Protein AF-A0A7V6R8X9-F1 (afdb_monomer_lite)

pLDDT: mean 84.23, std 13.95, range [37.72, 96.69]

Structure (mmCIF, N/CA/C/O backbone):
data_AF-A0A7V6R8X9-F1
#
_entry.id   AF-A0A7V6R8X9-F1
#
loop_
_atom_site.group_PDB
_atom_site.id
_atom_site.type_symbol
_atom_site.label_atom_id
_atom_site.label_alt_id
_atom_site.label_comp_id
_atom_site.label_asym_id
_atom_site.label_entity_id
_atom_site.label_seq_id
_atom_site.pdbx_PDB_ins_code
_atom_site.Cartn_x
_atom_site.Cartn_y
_atom_site.Cartn_z
_atom_site.occupancy
_atom_site.B_iso_or_equiv
_atom_site.auth_seq_id
_atom_site.auth_comp_id
_atom_site.auth_asym_id
_atom_site.auth_atom_id
_atom_site.pdbx_PDB_model_num
ATOM 1 N N . MET A 1 1 ? 10.877 6.550 -8.958 1.00 82.06 1 MET A N 1
ATOM 2 C CA . MET A 1 1 ? 10.995 5.883 -7.651 1.00 82.06 1 MET A CA 1
ATOM 3 C C . MET A 1 1 ? 12.296 5.108 -7.658 1.00 82.06 1 MET A C 1
ATOM 5 O O . MET A 1 1 ? 12.555 4.450 -8.655 1.00 82.06 1 MET A O 1
ATOM 9 N N . ASP A 1 2 ? 13.128 5.228 -6.632 1.00 84.62 2 ASP A N 1
ATOM 10 C CA . ASP A 1 2 ? 14.352 4.429 -6.491 1.00 84.62 2 ASP A CA 1
ATOM 11 C C . ASP A 1 2 ? 14.193 3.310 -5.441 1.00 84.62 2 ASP A C 1
ATOM 13 O O . ASP A 1 2 ? 13.129 3.135 -4.839 1.00 84.62 2 ASP A O 1
ATOM 17 N N . PHE A 1 3 ? 15.249 2.525 -5.212 1.00 82.25 3 PHE A N 1
ATOM 18 C CA . PHE A 1 3 ? 15.234 1.462 -4.204 1.00 82.25 3 PHE A CA 1
ATOM 19 C C . PHE A 1 3 ? 14.910 1.979 -2.790 1.00 82.25 3 PHE A C 1
ATOM 21 O O . PHE A 1 3 ? 14.173 1.330 -2.046 1.00 82.25 3 PHE A O 1
ATOM 28 N N . LYS A 1 4 ? 15.428 3.154 -2.408 1.00 84.81 4 LYS A N 1
ATOM 29 C CA . LYS A 1 4 ? 15.183 3.735 -1.079 1.00 84.81 4 LYS A CA 1
ATOM 30 C C . LYS A 1 4 ? 13.724 4.147 -0.932 1.00 84.81 4 LYS A C 1
ATOM 32 O O . LYS A 1 4 ? 13.143 3.927 0.129 1.00 84.81 4 LYS A O 1
ATOM 37 N N . ASP A 1 5 ? 13.127 4.695 -1.986 1.00 86.81 5 ASP A N 1
ATOM 38 C CA . ASP A 1 5 ? 11.703 5.015 -2.022 1.00 86.81 5 ASP A CA 1
ATOM 39 C C . ASP A 1 5 ? 10.847 3.750 -1.836 1.00 86.81 5 ASP A C 1
ATOM 41 O O . ASP A 1 5 ? 9.908 3.753 -1.038 1.00 86.81 5 ASP A O 1
ATOM 45 N N . ILE A 1 6 ? 11.189 2.648 -2.518 1.00 87.31 6 ILE A N 1
ATOM 46 C CA . ILE A 1 6 ? 10.481 1.361 -2.392 1.00 87.31 6 ILE A CA 1
ATOM 47 C C . ILE A 1 6 ? 10.540 0.846 -0.951 1.00 87.31 6 ILE A C 1
ATOM 49 O O . ILE A 1 6 ? 9.509 0.474 -0.386 1.00 87.31 6 ILE A O 1
ATOM 53 N N . GLU A 1 7 ? 11.725 0.825 -0.341 1.00 86.56 7 GLU A N 1
ATOM 54 C CA . GLU A 1 7 ? 11.886 0.355 1.038 1.00 86.56 7 GLU A CA 1
ATOM 55 C C . GLU A 1 7 ? 11.186 1.271 2.048 1.00 86.56 7 GLU A C 1
ATOM 57 O O . GLU A 1 7 ? 10.561 0.787 2.998 1.00 86.56 7 GLU A O 1
ATOM 62 N N . ARG A 1 8 ? 11.195 2.591 1.819 1.00 87.94 8 ARG A N 1
ATOM 63 C CA . ARG A 1 8 ? 10.452 3.553 2.643 1.00 87.94 8 ARG A CA 1
ATOM 64 C C . ARG A 1 8 ? 8.945 3.326 2.552 1.00 87.94 8 ARG A C 1
ATOM 66 O O . ARG A 1 8 ? 8.274 3.327 3.584 1.00 87.94 8 ARG A O 1
ATOM 73 N N . PHE A 1 9 ? 8.415 3.105 1.349 1.00 89.25 9 PHE A N 1
ATOM 74 C CA . PHE A 1 9 ? 7.002 2.790 1.140 1.00 89.25 9 PHE A CA 1
ATOM 75 C C . PHE A 1 9 ? 6.602 1.488 1.837 1.00 89.25 9 PHE A C 1
ATOM 77 O O . PHE A 1 9 ? 5.661 1.484 2.633 1.00 89.25 9 PHE A O 1
ATOM 84 N N . LYS A 1 10 ? 7.356 0.403 1.605 1.00 89.44 10 LYS A N 1
ATOM 85 C CA . LYS A 1 10 ? 7.126 -0.895 2.258 1.00 89.44 10 LYS A CA 1
ATOM 86 C C . LYS A 1 10 ? 7.112 -0.757 3.774 1.00 89.44 10 LYS A C 1
ATOM 88 O O . LYS A 1 10 ? 6.178 -1.227 4.416 1.00 89.44 10 LYS A O 1
ATOM 93 N N . SER A 1 11 ? 8.119 -0.087 4.334 1.00 88.69 11 SER A N 1
ATOM 94 C CA . SER A 1 11 ? 8.252 0.108 5.781 1.00 88.69 11 SER A CA 1
ATOM 95 C C . SER A 1 11 ? 7.068 0.886 6.356 1.00 88.69 11 SER A C 1
ATOM 97 O O . SER A 1 11 ? 6.505 0.484 7.373 1.00 88.69 11 SER A O 1
ATOM 99 N N . ALA A 1 12 ? 6.635 1.956 5.680 1.00 88.94 12 ALA A N 1
ATOM 100 C CA . ALA A 1 12 ? 5.488 2.753 6.108 1.00 88.94 12 ALA A CA 1
ATOM 101 C C . ALA A 1 12 ? 4.186 1.934 6.113 1.00 88.94 12 ALA A C 1
ATOM 103 O O . ALA A 1 12 ? 3.476 1.908 7.117 1.00 88.94 12 ALA A O 1
ATOM 104 N N . VAL A 1 13 ? 3.893 1.215 5.026 1.00 90.88 13 VAL A N 1
ATOM 105 C CA . VAL A 1 13 ? 2.685 0.381 4.931 1.00 90.88 13 VAL A CA 1
ATOM 106 C C . VAL A 1 13 ? 2.728 -0.779 5.928 1.00 90.88 13 VAL A C 1
ATOM 108 O O . VAL A 1 13 ? 1.735 -1.032 6.605 1.00 90.88 13 VAL A O 1
ATOM 111 N N . MET A 1 14 ? 3.869 -1.461 6.078 1.00 90.00 14 MET A N 1
ATOM 112 C CA . MET A 1 14 ? 4.022 -2.540 7.062 1.00 90.00 14 MET A CA 1
ATOM 113 C C . MET A 1 14 ? 3.815 -2.035 8.491 1.00 90.00 14 MET A C 1
ATOM 115 O O . MET A 1 14 ? 3.125 -2.691 9.270 1.00 90.00 14 MET A O 1
ATOM 119 N N . SER A 1 15 ? 4.346 -0.854 8.825 1.00 88.00 15 SER A N 1
ATOM 120 C CA . SER A 1 15 ? 4.126 -0.214 10.126 1.00 88.00 15 SER A CA 1
ATOM 121 C C . SER A 1 15 ? 2.637 0.045 10.371 1.00 88.00 15 SER A C 1
ATOM 123 O O . SER A 1 15 ? 2.105 -0.380 11.398 1.00 88.00 15 SER A O 1
ATOM 125 N N . LEU A 1 16 ? 1.930 0.634 9.399 1.00 88.50 16 LEU A N 1
ATOM 126 C CA . LEU A 1 16 ? 0.488 0.895 9.493 1.00 88.50 16 LEU A CA 1
ATOM 127 C C . LEU A 1 16 ? -0.318 -0.395 9.694 1.00 88.50 16 LEU A C 1
ATOM 129 O O . LEU A 1 16 ? -1.173 -0.457 10.576 1.00 88.50 16 LEU A O 1
ATOM 133 N N . VAL A 1 17 ? -0.018 -1.439 8.921 1.00 89.50 17 VAL A N 1
ATOM 134 C CA . VAL A 1 17 ? -0.736 -2.721 8.990 1.00 89.50 17 VAL A CA 1
ATOM 135 C C . VAL A 1 17 ? -0.444 -3.472 10.286 1.00 89.50 17 VAL A C 1
ATOM 137 O O . VAL A 1 17 ? -1.368 -4.009 10.894 1.00 89.50 17 VAL A O 1
ATOM 140 N N . SER A 1 18 ? 0.802 -3.452 10.772 1.00 88.38 18 SER A N 1
ATOM 141 C CA . SER A 1 18 ? 1.175 -4.079 12.051 1.00 88.38 18 SER A CA 1
ATOM 142 C C . SER A 1 18 ? 0.413 -3.505 13.251 1.00 88.38 18 SER A C 1
ATOM 144 O O . SER A 1 18 ? 0.202 -4.196 14.245 1.00 88.38 18 SER A O 1
ATOM 146 N N . LYS A 1 19 ? -0.042 -2.250 13.145 1.00 86.31 19 LYS A N 1
ATOM 147 C CA . LYS A 1 19 ? -0.806 -1.548 14.184 1.00 86.31 19 LYS A CA 1
ATOM 148 C C . LYS A 1 19 ? -2.312 -1.806 14.112 1.00 86.31 19 LYS A C 1
ATOM 150 O O . LYS A 1 19 ? -3.026 -1.351 15.002 1.00 86.31 19 LYS A O 1
ATOM 155 N N . GLY A 1 20 ? -2.781 -2.532 13.096 1.00 88.00 20 GLY A N 1
ATOM 156 C CA . GLY A 1 20 ? -4.198 -2.658 12.775 1.00 88.00 20 GLY A CA 1
ATOM 157 C C . GLY A 1 20 ? -4.727 -1.366 12.154 1.00 88.00 20 GLY A C 1
ATOM 158 O O . GLY A 1 20 ? -4.887 -0.346 12.828 1.00 88.00 20 GLY A O 1
ATOM 159 N N . CYS A 1 21 ? -4.999 -1.402 10.853 1.00 91.38 21 CYS A N 1
ATOM 160 C CA . CYS A 1 21 ? -5.541 -0.261 10.132 1.00 91.38 21 CYS A CA 1
ATOM 161 C C . CYS A 1 21 ? -6.679 -0.674 9.201 1.00 91.38 21 CYS A C 1
ATOM 163 O O . CYS A 1 21 ? -6.705 -1.774 8.642 1.00 91.38 21 CYS A O 1
ATOM 165 N N . ASN A 1 22 ? -7.605 0.258 9.027 1.00 94.56 22 ASN A N 1
ATOM 166 C CA . ASN A 1 22 ? -8.556 0.259 7.937 1.00 94.56 22 ASN A CA 1
ATOM 167 C C . ASN A 1 22 ? -7.939 0.948 6.726 1.00 94.56 22 ASN A C 1
ATOM 169 O O . ASN A 1 22 ? -7.116 1.858 6.85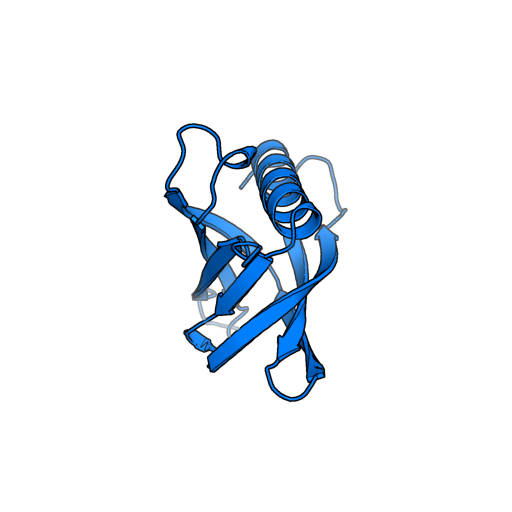5 1.00 94.56 22 ASN A O 1
ATOM 173 N N . VAL A 1 23 ? -8.354 0.508 5.548 1.00 95.31 23 VAL A N 1
ATOM 174 C CA . VAL A 1 23 ? -7.996 1.111 4.275 1.00 95.31 23 VAL A CA 1
ATOM 175 C C . VAL A 1 23 ? -9.254 1.527 3.527 1.00 95.31 23 VAL A C 1
ATOM 177 O O . VAL A 1 23 ? -10.279 0.849 3.593 1.00 95.31 23 VAL A O 1
ATOM 180 N N . ASN A 1 24 ? -9.159 2.639 2.810 1.00 96.06 24 ASN A N 1
ATOM 181 C CA . ASN A 1 24 ? -10.143 3.110 1.850 1.00 96.06 24 ASN A CA 1
ATOM 182 C C . ASN A 1 24 ? -9.453 3.348 0.500 1.00 96.06 24 ASN A C 1
ATOM 184 O O . ASN A 1 24 ? -8.430 4.033 0.441 1.00 96.06 24 ASN A O 1
ATOM 188 N N . ILE A 1 25 ? -10.010 2.776 -0.567 1.00 96.06 25 ILE A N 1
ATOM 189 C CA . ILE A 1 25 ? -9.530 2.901 -1.950 1.00 96.06 25 ILE A CA 1
ATOM 190 C C . ILE A 1 25 ? -10.719 3.364 -2.805 1.00 96.06 25 ILE A C 1
ATOM 192 O O . ILE A 1 25 ? -11.489 2.522 -3.287 1.00 96.06 25 ILE A O 1
ATOM 196 N N . PRO A 1 26 ? -10.925 4.690 -2.942 1.00 94.00 26 PRO A N 1
ATOM 197 C CA . PRO A 1 26 ? -12.114 5.261 -3.572 1.00 94.00 26 PRO A CA 1
ATOM 198 C C . PRO A 1 26 ? -12.355 4.770 -4.999 1.00 94.00 26 PRO A C 1
ATO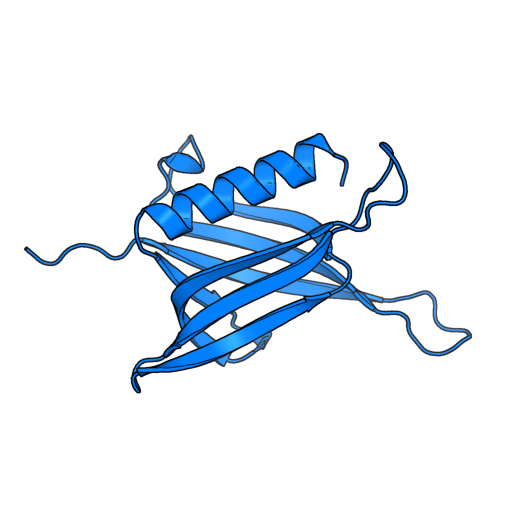M 200 O O . PRO A 1 26 ? -13.487 4.453 -5.352 1.00 94.00 26 PRO A O 1
ATOM 203 N N . GLU A 1 27 ? -11.294 4.654 -5.798 1.00 93.12 27 GLU A N 1
ATOM 204 C CA . GLU A 1 27 ? -11.354 4.276 -7.213 1.00 93.12 27 GLU A CA 1
ATOM 205 C C . GLU A 1 27 ? -11.923 2.866 -7.422 1.00 93.12 27 GLU A C 1
ATOM 207 O O . GLU A 1 27 ? -12.437 2.564 -8.496 1.00 93.12 27 GLU A O 1
ATOM 212 N N . TYR A 1 28 ? -11.870 2.013 -6.394 1.00 92.25 28 TYR A N 1
ATOM 213 C CA . TYR A 1 28 ? -12.414 0.654 -6.428 1.00 92.25 28 TYR A CA 1
ATOM 214 C C . TYR A 1 28 ? -13.634 0.459 -5.522 1.00 92.25 28 TYR A C 1
ATOM 216 O O . TYR A 1 28 ? -14.180 -0.641 -5.477 1.00 92.25 28 TYR A O 1
ATOM 224 N N . GLY A 1 29 ? -14.066 1.492 -4.789 1.00 93.25 29 GLY A N 1
ATOM 225 C CA . GLY A 1 29 ? -15.152 1.377 -3.812 1.00 93.25 29 GLY A CA 1
ATOM 226 C C . GLY A 1 29 ? -14.843 0.391 -2.680 1.00 93.25 29 GLY A C 1
ATOM 227 O O . GLY A 1 29 ? -15.747 -0.274 -2.176 1.00 93.25 29 GLY A O 1
ATOM 228 N N . ILE A 1 30 ? -13.565 0.249 -2.311 1.00 94.25 30 ILE A N 1
ATOM 229 C CA . ILE A 1 30 ? -13.117 -0.731 -1.317 1.00 94.25 30 ILE A CA 1
ATOM 230 C C . ILE A 1 30 ? -12.834 -0.035 0.004 1.00 94.25 30 ILE A C 1
ATOM 232 O O . ILE A 1 30 ? -12.031 0.893 0.070 1.00 94.25 30 ILE A O 1
ATOM 236 N N . HIS 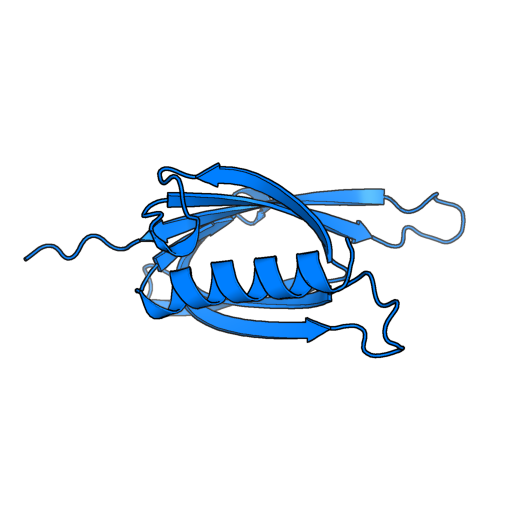A 1 31 ? -13.453 -0.547 1.062 1.00 95.69 31 HIS A N 1
ATOM 237 C CA . HIS A 1 31 ? -13.232 -0.124 2.434 1.00 95.69 31 HIS A CA 1
ATOM 238 C C . HIS A 1 31 ? -13.207 -1.342 3.361 1.00 95.69 31 HIS A C 1
ATOM 240 O O . HIS A 1 31 ? -14.018 -2.260 3.210 1.00 95.69 31 HIS A O 1
ATOM 246 N N . GLY A 1 32 ? -12.282 -1.358 4.319 1.00 95.12 32 GLY A N 1
ATOM 247 C CA . GLY A 1 32 ? -12.228 -2.409 5.332 1.00 95.12 32 GLY A CA 1
ATOM 248 C C . GLY A 1 32 ? -10.875 -2.535 6.014 1.00 95.12 32 GLY A C 1
ATOM 249 O O . GLY A 1 32 ? -9.959 -1.750 5.768 1.00 95.12 32 GLY A O 1
ATOM 250 N N . ARG A 1 33 ? -10.733 -3.557 6.854 1.00 95.31 33 ARG A N 1
ATOM 251 C CA . ARG A 1 33 ? -9.523 -3.791 7.644 1.00 95.31 33 ARG A CA 1
ATOM 252 C C . ARG A 1 33 ? -8.462 -4.518 6.836 1.00 95.31 33 ARG A C 1
ATOM 254 O O . ARG A 1 33 ? -8.738 -5.564 6.252 1.00 95.31 33 ARG A O 1
ATOM 261 N N . VAL A 1 34 ? -7.226 -4.030 6.857 1.00 95.12 34 VAL A N 1
ATOM 262 C CA . VAL A 1 34 ? -6.105 -4.737 6.229 1.00 95.12 34 VAL A CA 1
ATOM 263 C C . VAL A 1 34 ? -5.673 -5.904 7.116 1.00 95.12 34 VAL A C 1
ATOM 265 O O . VAL A 1 34 ? -5.369 -5.723 8.294 1.00 95.12 34 VAL A O 1
ATOM 268 N N . VAL A 1 35 ? -5.625 -7.105 6.540 1.00 93.94 35 VAL A N 1
ATOM 269 C CA . VAL A 1 35 ? -5.178 -8.335 7.222 1.00 93.94 35 VAL A CA 1
ATOM 270 C C . VAL A 1 35 ? -3.933 -8.958 6.606 1.00 93.94 35 VAL A C 1
ATOM 272 O O . VAL A 1 35 ? -3.346 -9.869 7.181 1.00 93.94 35 VAL A O 1
ATOM 275 N N . GLY A 1 36 ? -3.498 -8.461 5.451 1.00 92.50 36 GLY A N 1
ATOM 276 C CA . GLY A 1 36 ? -2.262 -8.907 4.832 1.00 92.50 36 GLY A CA 1
ATOM 277 C C . GLY A 1 36 ? -1.795 -7.956 3.747 1.00 92.50 36 GLY A C 1
ATOM 278 O O . GLY A 1 36 ? -2.602 -7.293 3.097 1.00 92.50 36 GLY A O 1
ATOM 279 N N . VAL A 1 37 ? -0.481 -7.925 3.547 1.00 93.69 37 VAL A N 1
ATOM 280 C CA . VAL A 1 37 ? 0.168 -7.157 2.487 1.00 93.69 37 VAL A CA 1
ATOM 281 C C . VAL A 1 37 ? 1.148 -8.050 1.748 1.00 93.69 37 VAL A C 1
ATOM 283 O O . VAL A 1 37 ? 1.887 -8.813 2.366 1.00 93.69 37 VAL A O 1
ATOM 286 N N . GLY A 1 38 ? 1.159 -7.947 0.424 1.00 91.62 38 GLY A N 1
ATOM 287 C CA . GLY A 1 38 ? 2.110 -8.625 -0.443 1.00 91.62 38 GLY A CA 1
ATOM 288 C C . GLY A 1 38 ? 2.864 -7.638 -1.326 1.00 91.62 38 GLY A C 1
ATOM 289 O O . GLY A 1 38 ? 2.278 -6.716 -1.889 1.00 91.62 38 GLY A O 1
ATOM 290 N N . TYR A 1 39 ? 4.162 -7.878 -1.499 1.00 87.94 39 TYR A N 1
ATOM 291 C CA . TYR A 1 39 ? 5.001 -7.150 -2.447 1.00 87.94 39 TYR A CA 1
ATOM 292 C C . TYR A 1 39 ? 5.714 -8.137 -3.359 1.00 87.94 39 TYR A C 1
ATOM 294 O O . TYR A 1 39 ? 6.377 -9.061 -2.890 1.00 87.94 39 TYR A O 1
ATOM 302 N N . LYS A 1 40 ? 5.634 -7.906 -4.665 1.00 85.94 40 LYS A N 1
ATOM 303 C CA . LYS A 1 40 ? 6.538 -8.498 -5.644 1.00 85.94 40 LYS A CA 1
ATOM 304 C C . LYS A 1 40 ? 7.308 -7.350 -6.281 1.00 85.94 40 LYS A C 1
ATOM 306 O O . LYS A 1 40 ? 6.729 -6.643 -7.108 1.00 85.94 40 LYS A O 1
ATOM 311 N N . PRO A 1 41 ? 8.561 -7.094 -5.883 1.00 70.25 41 PRO A N 1
ATOM 312 C CA . PRO A 1 41 ? 9.355 -6.129 -6.607 1.00 70.25 41 PRO A CA 1
ATOM 313 C C . PRO A 1 41 ? 9.814 -6.761 -7.923 1.00 70.25 41 PRO A C 1
ATOM 315 O O . PRO A 1 41 ? 9.824 -7.986 -8.084 1.00 70.25 41 PRO A O 1
ATOM 318 N N . TYR A 1 42 ? 10.107 -5.913 -8.896 1.00 62.66 42 TYR A N 1
ATOM 319 C CA . TYR A 1 42 ? 10.520 -6.338 -10.223 1.00 62.66 42 TYR A CA 1
ATOM 320 C C . TYR A 1 42 ? 12.009 -6.720 -10.191 1.00 62.66 42 TYR A C 1
ATOM 322 O O . TYR A 1 42 ? 12.770 -6.013 -10.806 1.00 62.66 42 TYR A O 1
ATOM 330 N N . TRP A 1 43 ? 12.436 -7.747 -9.428 1.00 57.88 43 TRP A N 1
ATOM 331 C CA . TRP A 1 43 ? 13.859 -8.095 -9.179 1.00 57.88 43 TRP A CA 1
ATOM 332 C C . TRP A 1 43 ? 14.645 -8.423 -10.470 1.00 57.88 43 TRP A C 1
ATOM 334 O O . TRP A 1 43 ? 14.897 -9.591 -10.773 1.00 57.88 43 TRP A O 1
ATOM 344 N N . THR A 1 44 ? 15.045 -7.412 -11.232 1.00 56.78 44 THR A N 1
ATOM 345 C CA . THR A 1 44 ? 15.934 -7.531 -12.392 1.00 56.78 44 THR A CA 1
ATOM 346 C C . THR A 1 44 ? 17.292 -6.878 -12.141 1.00 56.78 44 THR A C 1
ATOM 348 O O . THR A 1 44 ? 18.258 -7.222 -12.821 1.00 56.78 44 THR A O 1
ATOM 351 N N . GLY A 1 45 ? 17.418 -6.032 -11.108 1.00 56.41 45 GLY A N 1
ATOM 352 C CA . GLY A 1 45 ? 18.698 -5.515 -10.629 1.00 56.41 45 GLY A CA 1
ATOM 353 C C . GLY A 1 45 ? 18.586 -4.375 -9.601 1.00 56.41 45 GLY A C 1
ATOM 354 O O . GLY A 1 45 ? 17.517 -3.849 -9.331 1.00 56.41 45 GLY A O 1
ATOM 355 N N . PRO A 1 46 ? 19.707 -3.903 -9.033 1.00 53.19 46 PRO A N 1
ATOM 356 C CA . PRO A 1 46 ? 19.720 -2.803 -8.054 1.00 53.19 46 PRO A CA 1
ATOM 357 C C . PRO A 1 46 ? 19.204 -1.447 -8.586 1.00 53.19 46 PRO A C 1
ATOM 359 O O . PRO A 1 46 ? 19.087 -0.497 -7.816 1.00 53.19 46 PRO A O 1
ATOM 362 N N . GLY A 1 47 ? 18.895 -1.349 -9.884 1.00 60.00 47 GLY A N 1
ATOM 363 C CA . GLY A 1 47 ? 18.243 -0.202 -10.521 1.00 60.00 47 GLY A CA 1
ATOM 364 C C . GLY A 1 47 ? 16.724 -0.337 -10.669 1.00 60.00 47 GLY A C 1
ATOM 365 O O . GLY A 1 47 ? 16.129 0.469 -11.379 1.00 60.00 47 GLY A O 1
ATOM 366 N N . ASP A 1 48 ? 16.094 -1.346 -10.061 1.00 64.31 48 ASP A N 1
ATOM 367 C CA . ASP A 1 48 ? 14.650 -1.553 -10.180 1.00 64.31 48 ASP A CA 1
ATOM 368 C C . ASP A 1 48 ? 13.874 -0.383 -9.552 1.00 64.31 48 ASP A C 1
ATOM 370 O O . ASP A 1 48 ? 13.944 -0.115 -8.352 1.00 64.31 48 ASP A O 1
ATOM 374 N N . THR A 1 49 ? 13.103 0.313 -10.386 1.00 75.19 49 THR A N 1
ATOM 375 C CA . THR A 1 49 ? 12.325 1.510 -10.027 1.00 75.19 49 THR A CA 1
ATOM 376 C C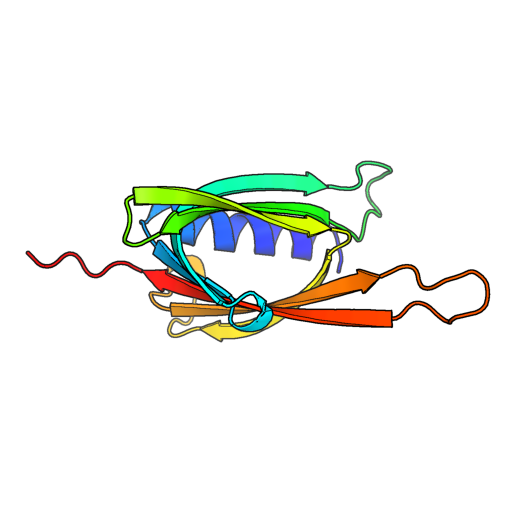 . THR A 1 49 ? 10.830 1.226 -9.863 1.00 75.19 49 THR A C 1
ATOM 378 O O . THR A 1 49 ? 10.031 2.153 -9.727 1.00 75.19 49 THR A O 1
ATOM 381 N N . ILE A 1 50 ? 10.430 -0.053 -9.900 1.00 85.81 50 ILE A N 1
ATOM 382 C CA . ILE A 1 50 ? 9.030 -0.478 -10.035 1.00 85.81 50 ILE A CA 1
ATOM 383 C C . ILE A 1 50 ? 8.697 -1.588 -9.034 1.00 85.81 50 ILE A C 1
ATOM 385 O O . ILE A 1 50 ? 9.393 -2.603 -8.928 1.00 85.81 50 ILE A O 1
ATOM 389 N N . ILE A 1 51 ? 7.564 -1.448 -8.346 1.00 88.62 51 ILE A N 1
ATOM 390 C CA . ILE A 1 51 ? 6.939 -2.557 -7.621 1.00 88.62 51 ILE A CA 1
ATOM 391 C C . ILE A 1 51 ? 6.008 -3.267 -8.609 1.00 88.62 51 ILE A C 1
ATOM 393 O O . ILE A 1 51 ? 4.946 -2.750 -8.955 1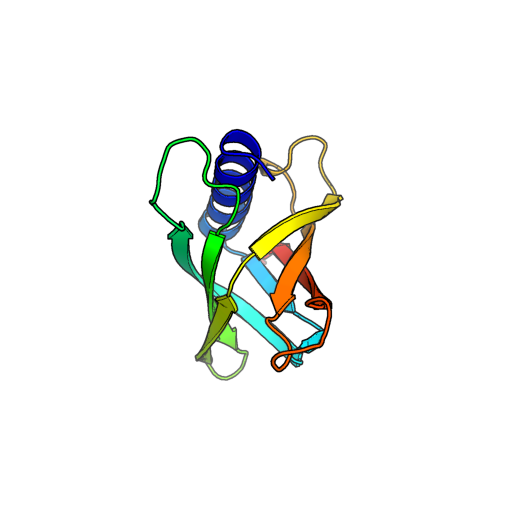.00 88.62 51 ILE A O 1
ATOM 397 N N . GLN A 1 52 ? 6.405 -4.455 -9.080 1.00 89.06 52 GLN A N 1
ATOM 398 C CA . GLN A 1 52 ? 5.636 -5.220 -10.070 1.00 89.06 52 GLN A CA 1
ATOM 399 C C . GLN A 1 52 ? 4.216 -5.514 -9.582 1.00 89.06 52 GLN A C 1
ATOM 401 O O . GLN A 1 52 ? 3.268 -5.405 -10.356 1.00 89.06 52 GLN A O 1
ATOM 406 N N . LYS A 1 53 ? 4.073 -5.891 -8.308 1.00 91.81 53 LYS A N 1
ATOM 407 C CA . LYS A 1 53 ? 2.775 -6.102 -7.666 1.00 91.81 53 LYS A CA 1
ATOM 408 C C . LYS A 1 53 ? 2.804 -5.620 -6.224 1.00 91.81 53 LYS A C 1
ATOM 410 O O . LYS A 1 53 ? 3.634 -6.078 -5.438 1.00 91.81 53 LYS A O 1
ATOM 415 N N . PHE A 1 54 ? 1.855 -4.768 -5.878 1.00 94.00 54 PHE A N 1
ATOM 416 C CA . PHE A 1 54 ? 1.475 -4.437 -4.514 1.00 94.00 54 PHE A CA 1
ATOM 417 C C . PHE A 1 54 ? 0.083 -5.012 -4.251 1.00 94.00 54 PHE A C 1
ATOM 419 O O . PHE A 1 54 ? -0.835 -4.814 -5.044 1.00 94.00 54 PHE A O 1
ATOM 426 N N . GLU A 1 55 ? -0.066 -5.782 -3.179 1.00 95.75 55 GLU A N 1
ATOM 427 C CA . GLU A 1 55 ? -1.305 -6.483 -2.855 1.00 95.75 55 GLU A CA 1
ATOM 428 C C . GLU A 1 55 ? -1.741 -6.189 -1.423 1.00 95.75 55 GLU A C 1
ATOM 430 O O . GLU A 1 55 ? -0.933 -6.284 -0.501 1.00 95.75 55 GLU A O 1
ATOM 435 N N . LEU A 1 56 ? -3.021 -5.870 -1.242 1.00 96.12 56 LEU A N 1
ATOM 436 C CA . LEU A 1 56 ? -3.670 -5.711 0.057 1.00 96.12 56 LEU A CA 1
ATOM 437 C C . LEU A 1 56 ? -4.785 -6.746 0.184 1.00 96.12 56 LEU A C 1
ATOM 439 O O . LEU A 1 56 ? -5.662 -6.815 -0.670 1.00 96.12 56 LEU A O 1
ATOM 443 N N . ASN A 1 57 ? -4.780 -7.520 1.264 1.00 96.50 57 ASN A N 1
ATOM 444 C CA . ASN A 1 57 ? -5.902 -8.375 1.636 1.00 96.50 57 ASN A CA 1
ATOM 445 C C . ASN A 1 57 ? -6.753 -7.634 2.662 1.00 96.50 57 ASN A C 1
ATOM 447 O O . ASN A 1 57 ? -6.266 -7.311 3.749 1.00 96.50 57 ASN A O 1
ATOM 451 N N . ILE A 1 58 ? -8.002 -7.346 2.300 1.00 96.69 58 ILE A N 1
ATOM 452 C CA . ILE A 1 58 ? -8.886 -6.452 3.051 1.00 96.69 58 ILE A CA 1
ATOM 453 C C . ILE A 1 58 ? -10.122 -7.230 3.490 1.00 96.69 58 ILE A C 1
ATOM 455 O O . ILE A 1 58 ? -10.797 -7.822 2.657 1.00 96.69 58 ILE A O 1
ATOM 459 N N . ILE A 1 59 ? -10.438 -7.225 4.781 1.00 96.31 59 ILE A N 1
ATOM 460 C CA . ILE A 1 59 ? -11.706 -7.747 5.294 1.00 96.31 59 ILE A CA 1
ATOM 461 C C . ILE A 1 59 ? -12.740 -6.625 5.265 1.00 96.31 59 ILE A C 1
ATOM 463 O O . ILE A 1 59 ? -12.561 -5.601 5.926 1.00 96.31 59 ILE A O 1
ATOM 467 N N . ASN A 1 60 ? -13.817 -6.816 4.505 1.00 93.62 60 ASN A N 1
ATOM 468 C CA . ASN A 1 60 ? -14.939 -5.878 4.476 1.00 93.62 60 ASN A CA 1
ATOM 469 C C . ASN A 1 60 ? -15.874 -6.058 5.690 1.00 93.62 60 ASN A C 1
ATOM 471 O O . ASN A 1 60 ? -15.739 -6.993 6.478 1.00 93.62 60 ASN A O 1
ATOM 475 N N . GLU A 1 61 ? -16.885 -5.198 5.807 1.00 91.25 61 GLU A N 1
ATOM 476 C CA . GLU A 1 61 ? -17.887 -5.238 6.889 1.00 91.25 61 GLU A CA 1
ATOM 477 C C . GLU A 1 61 ? -18.691 -6.550 6.954 1.00 91.25 61 GLU A C 1
ATOM 479 O O . GLU A 1 61 ? -19.264 -6.883 7.987 1.00 91.25 61 GLU A O 1
ATOM 484 N N . ARG A 1 62 ? -18.716 -7.323 5.862 1.00 94.25 62 ARG A N 1
ATOM 485 C CA . ARG A 1 62 ? -19.373 -8.637 5.780 1.00 94.25 62 ARG A CA 1
ATOM 486 C C . ARG A 1 62 ? -18.445 -9.789 6.178 1.00 94.25 62 ARG A C 1
ATOM 488 O O . ARG A 1 62 ? -18.824 -10.946 6.025 1.00 94.25 62 ARG A O 1
ATOM 495 N N . GLY A 1 63 ? -17.223 -9.498 6.629 1.00 93.31 63 GLY A N 1
ATOM 496 C CA . GLY A 1 63 ? -16.220 -10.506 6.977 1.00 93.31 63 GLY A CA 1
ATOM 497 C C . GLY A 1 63 ? -15.569 -11.188 5.768 1.00 93.31 63 GLY A C 1
ATOM 498 O O . GLY A 1 63 ? -14.884 -12.194 5.932 1.00 93.31 63 GLY A O 1
ATOM 499 N N . GLN A 1 64 ? -15.770 -10.674 4.551 1.00 95.88 64 GLN A N 1
ATOM 500 C CA . GLN A 1 64 ? -15.209 -11.256 3.331 1.00 95.88 64 GLN A CA 1
ATOM 501 C C . GLN A 1 64 ? -13.821 -10.682 3.050 1.00 95.88 64 GLN A C 1
ATOM 503 O O . GLN A 1 64 ? -13.628 -9.468 3.119 1.00 95.88 64 GLN A O 1
ATOM 508 N N . ILE A 1 65 ? -12.875 -11.548 2.674 1.00 95.56 65 ILE A N 1
ATOM 509 C CA . ILE A 1 65 ? -11.537 -11.136 2.238 1.00 95.56 65 ILE A CA 1
ATOM 510 C C . ILE A 1 65 ? -11.593 -10.718 0.765 1.00 95.56 65 ILE A C 1
ATOM 512 O O . ILE A 1 65 ? -11.906 -11.524 -0.110 1.00 95.56 65 ILE A O 1
ATOM 516 N N . ILE A 1 66 ? -11.248 -9.462 0.501 1.00 95.88 66 ILE A N 1
ATOM 517 C CA . ILE A 1 66 ? -11.136 -8.854 -0.821 1.00 95.88 66 ILE A CA 1
ATOM 518 C C . ILE A 1 66 ? -9.649 -8.583 -1.096 1.00 95.88 66 ILE A C 1
ATOM 520 O O . ILE A 1 66 ? -9.065 -7.694 -0.467 1.00 95.88 66 ILE A O 1
ATOM 524 N N . PRO A 1 67 ? -9.012 -9.328 -2.014 1.00 95.19 67 PRO A N 1
ATOM 525 C CA . PRO A 1 67 ? -7.654 -9.036 -2.445 1.00 95.19 67 PRO A CA 1
ATOM 526 C C . PRO A 1 67 ? -7.654 -7.886 -3.460 1.00 95.19 67 PRO A C 1
ATOM 528 O O . PRO A 1 67 ? -8.255 -7.983 -4.530 1.00 95.19 67 PRO A O 1
ATOM 531 N N . VAL A 1 68 ? -6.923 -6.817 -3.161 1.00 95.50 68 VAL A N 1
ATOM 532 C CA . VAL A 1 68 ? -6.671 -5.699 -4.077 1.00 95.50 68 VAL A CA 1
ATOM 533 C C . VAL A 1 68 ? -5.261 -5.808 -4.606 1.00 95.50 68 VAL A C 1
ATOM 535 O O . VAL A 1 68 ? -4.311 -5.820 -3.830 1.00 95.50 68 VAL A O 1
ATOM 538 N N . LYS A 1 69 ? -5.121 -5.872 -5.930 1.00 95.12 69 LYS A N 1
ATOM 539 C CA . LYS A 1 69 ? -3.832 -6.016 -6.612 1.00 95.12 69 LYS A CA 1
ATOM 540 C C . LYS A 1 69 ? -3.576 -4.795 -7.481 1.00 95.12 69 LYS A C 1
ATOM 542 O O . LYS A 1 69 ? -4.314 -4.541 -8.425 1.00 95.12 69 LYS A O 1
ATOM 547 N N . LEU A 1 70 ? -2.510 -4.073 -7.164 1.00 93.38 70 LEU A N 1
ATOM 548 C CA . LEU A 1 70 ? -2.004 -2.934 -7.915 1.00 93.38 70 LEU A CA 1
ATOM 549 C C . LEU A 1 70 ? -0.710 -3.353 -8.606 1.00 93.38 70 LEU A C 1
ATOM 551 O O . LEU A 1 70 ? 0.281 -3.670 -7.946 1.00 93.38 70 LEU A O 1
ATOM 555 N N . ASN A 1 71 ? -0.735 -3.415 -9.934 1.00 91.94 71 ASN A N 1
ATOM 556 C CA . ASN A 1 71 ? 0.412 -3.845 -10.728 1.00 91.94 71 ASN A CA 1
ATOM 557 C C . ASN A 1 71 ? 1.196 -2.636 -11.244 1.00 91.94 71 ASN A C 1
ATOM 559 O O . ASN A 1 71 ? 0.620 -1.575 -11.468 1.00 91.94 71 ASN A O 1
ATOM 563 N N . ASN A 1 72 ? 2.496 -2.830 -11.474 1.00 90.44 72 ASN A N 1
ATOM 564 C CA . ASN A 1 72 ? 3.395 -1.842 -12.075 1.00 90.44 72 ASN A CA 1
ATOM 565 C C . ASN A 1 72 ? 3.367 -0.480 -11.360 1.00 90.44 72 ASN A C 1
ATOM 567 O O . ASN A 1 72 ? 3.199 0.560 -11.996 1.00 90.44 72 ASN A O 1
ATOM 571 N N . VAL A 1 73 ? 3.524 -0.474 -10.034 1.00 91.62 73 VAL A N 1
ATOM 572 C CA . VAL A 1 73 ? 3.635 0.780 -9.278 1.00 91.62 73 VAL A CA 1
ATOM 573 C C . VAL A 1 73 ? 4.997 1.401 -9.585 1.00 91.62 73 VAL A C 1
ATOM 575 O O . VAL A 1 73 ? 6.030 0.878 -9.165 1.00 91.62 73 VAL A O 1
ATOM 578 N N . VAL A 1 74 ? 4.999 2.502 -10.331 1.00 89.88 74 VAL A N 1
ATOM 579 C CA . VAL A 1 74 ? 6.209 3.220 -10.782 1.00 89.88 74 VAL A CA 1
ATOM 580 C C . VAL A 1 74 ? 6.550 4.422 -9.900 1.00 89.88 74 VAL A C 1
ATOM 582 O O . VAL A 1 74 ? 7.631 5.009 -9.995 1.00 89.88 74 VAL A O 1
ATOM 585 N N . GLY A 1 75 ? 5.629 4.792 -9.015 1.00 91.25 75 GLY A N 1
ATOM 586 C CA . GLY A 1 75 ? 5.807 5.889 -8.084 1.00 91.25 75 GLY A CA 1
ATOM 587 C C . GLY A 1 75 ? 4.703 5.950 -7.048 1.00 91.25 75 GLY A C 1
ATOM 588 O O . GLY A 1 75 ? 3.661 5.305 -7.168 1.00 91.25 75 GLY A O 1
ATOM 589 N N . TYR A 1 76 ? 4.947 6.749 -6.020 1.00 93.00 76 TYR A N 1
ATOM 590 C CA . TYR A 1 76 ? 3.928 7.136 -5.068 1.00 93.00 76 TYR A CA 1
ATOM 591 C C . TYR A 1 76 ? 4.172 8.564 -4.592 1.00 93.00 76 TYR A C 1
ATOM 593 O O . TYR A 1 76 ? 5.296 9.069 -4.616 1.00 93.00 76 TYR A O 1
ATOM 601 N N . LYS A 1 77 ? 3.114 9.202 -4.107 1.00 93.25 77 LYS A N 1
ATOM 602 C CA . LYS A 1 77 ? 3.167 10.481 -3.411 1.00 93.25 77 LYS A CA 1
ATOM 603 C C . LYS A 1 77 ? 2.468 10.344 -2.068 1.00 93.25 77 LYS A C 1
ATOM 605 O O . LYS A 1 77 ? 1.363 9.816 -1.989 1.00 93.25 77 LYS A O 1
ATOM 610 N N . LEU A 1 78 ? 3.095 10.852 -1.010 1.00 90.50 78 LEU A N 1
ATOM 611 C CA . LEU A 1 78 ? 2.409 11.061 0.261 1.00 90.50 78 LEU A CA 1
ATOM 612 C C . LEU A 1 78 ? 1.461 12.256 0.101 1.00 90.50 78 LEU A C 1
ATOM 614 O O . LEU A 1 78 ? 1.914 13.386 -0.075 1.00 90.50 78 LEU A O 1
ATOM 618 N N . VAL A 1 79 ? 0.155 12.000 0.115 1.00 91.12 79 VAL A N 1
ATOM 619 C CA . VAL A 1 79 ? -0.883 13.031 -0.033 1.00 91.12 79 VAL A CA 1
ATOM 620 C C . VAL A 1 79 ? -1.116 13.737 1.297 1.00 91.12 79 VAL A C 1
ATOM 622 O O . VAL A 1 79 ? -1.220 14.960 1.341 1.00 91.12 79 VAL A O 1
ATOM 625 N N . SER A 1 80 ? -1.173 12.975 2.389 1.00 87.44 80 SER A N 1
ATOM 626 C CA . SER A 1 80 ? -1.338 13.515 3.738 1.00 87.44 80 SER A CA 1
ATOM 627 C C . SER A 1 80 ? -0.837 12.534 4.794 1.00 87.44 80 SER A C 1
ATOM 629 O O . SER A 1 80 ? -1.019 11.326 4.649 1.00 87.44 80 SER A O 1
ATOM 631 N N . SER A 1 81 ? -0.286 13.063 5.882 1.00 85.94 81 SER A N 1
ATOM 632 C CA . SER A 1 81 ? 0.018 12.348 7.125 1.00 85.94 81 SER A CA 1
ATOM 633 C C . SER A 1 81 ? -0.409 13.242 8.284 1.00 85.94 81 SER A C 1
ATOM 635 O O . SER A 1 81 ? -0.206 14.453 8.206 1.00 85.94 81 SER A O 1
ATOM 637 N N . ASN A 1 82 ? -1.003 12.681 9.339 1.00 82.50 82 ASN A N 1
ATOM 638 C CA . ASN A 1 82 ? -1.347 13.447 10.544 1.00 82.50 82 ASN A CA 1
ATOM 639 C C . ASN A 1 82 ? -0.239 13.436 11.614 1.00 82.50 82 ASN A C 1
ATOM 641 O O . ASN A 1 82 ? -0.463 13.921 12.720 1.00 82.50 82 ASN A O 1
ATOM 645 N N . ALA A 1 83 ? 0.940 12.904 11.287 1.00 77.00 83 ALA A N 1
ATOM 646 C CA . ALA A 1 83 ? 2.121 12.910 12.143 1.00 77.00 83 ALA A CA 1
ATOM 647 C C . ALA A 1 83 ? 3.378 13.339 11.373 1.00 77.00 83 ALA A C 1
ATOM 649 O O . ALA A 1 83 ? 3.464 13.152 10.153 1.00 77.00 83 ALA A O 1
ATOM 650 N N . GLU A 1 84 ? 4.365 13.863 12.110 1.00 71.00 84 GLU A N 1
ATOM 651 C CA . GLU A 1 84 ? 5.688 14.231 11.582 1.00 71.00 84 GLU A CA 1
ATOM 652 C C . GLU A 1 84 ? 6.452 13.013 11.040 1.00 71.00 84 GLU A C 1
ATOM 654 O O . GLU A 1 84 ? 7.149 13.105 10.028 1.00 71.00 84 GLU A O 1
ATOM 659 N N . ARG A 1 85 ? 6.280 11.848 11.679 1.00 71.62 85 ARG A N 1
ATOM 660 C CA . ARG A 1 85 ? 6.797 10.556 11.216 1.00 71.62 85 ARG A CA 1
ATOM 661 C C . ARG A 1 85 ? 5.653 9.682 10.713 1.00 71.62 85 ARG A C 1
ATOM 663 O O . ARG A 1 85 ? 4.646 9.517 11.393 1.00 71.62 85 ARG A O 1
ATOM 670 N N . LEU A 1 86 ? 5.828 9.072 9.538 1.00 69.62 86 LEU A N 1
ATOM 671 C CA . LEU A 1 86 ? 4.828 8.181 8.920 1.00 69.62 86 LEU A CA 1
ATOM 672 C C . LEU A 1 86 ? 4.442 7.006 9.817 1.00 69.62 86 LEU A C 1
ATOM 674 O O . LEU A 1 86 ? 3.292 6.585 9.850 1.00 69.62 86 LEU A O 1
ATOM 678 N N . GLU A 1 87 ? 5.422 6.490 10.542 1.00 68.75 87 GLU A N 1
ATOM 679 C CA . GLU A 1 87 ? 5.249 5.417 11.508 1.00 68.75 87 GLU A CA 1
ATOM 680 C C . GLU A 1 87 ? 4.336 5.827 12.668 1.00 68.75 87 GLU A C 1
ATOM 682 O O . GLU A 1 87 ? 3.582 4.988 13.142 1.00 68.75 87 GLU A O 1
ATOM 687 N N . ASP A 1 88 ? 4.297 7.095 13.068 1.00 70.62 88 ASP A N 1
ATOM 688 C CA . ASP A 1 88 ? 3.453 7.577 14.172 1.00 70.62 88 ASP A CA 1
ATOM 689 C C . ASP A 1 88 ? 2.061 8.031 13.711 1.00 70.62 88 ASP A C 1
ATOM 691 O O . ASP A 1 88 ? 1.194 8.357 14.523 1.00 70.62 88 ASP A O 1
ATOM 695 N N . SER A 1 89 ? 1.828 8.019 12.400 1.00 72.69 89 SER A N 1
ATOM 696 C CA . SER A 1 89 ? 0.603 8.506 11.789 1.00 72.69 89 SER A CA 1
ATOM 697 C C . SER A 1 89 ? -0.581 7.581 12.070 1.00 72.69 89 SER A C 1
ATOM 699 O O . SER A 1 89 ? -0.569 6.387 11.760 1.00 72.69 89 SER A O 1
ATOM 701 N N . GLY A 1 90 ? -1.646 8.156 12.626 1.00 78.06 90 GLY A N 1
ATOM 702 C CA . GLY A 1 90 ? -2.954 7.512 12.731 1.00 78.06 90 GLY A CA 1
ATOM 703 C C . GLY A 1 90 ? -3.739 7.561 11.418 1.00 78.06 90 GLY A C 1
ATOM 704 O O . GLY A 1 90 ? -4.688 6.800 11.252 1.00 78.06 90 GLY A O 1
ATOM 705 N N . LYS A 1 91 ? -3.353 8.433 10.477 1.00 87.12 91 LYS A N 1
ATOM 706 C CA . LYS A 1 91 ? -3.996 8.560 9.168 1.00 87.12 91 LYS A CA 1
ATOM 707 C C . LYS A 1 91 ? -2.986 8.945 8.095 1.00 87.12 91 LYS A C 1
ATOM 709 O O . LYS A 1 91 ? -2.458 10.056 8.095 1.00 87.12 91 LYS A O 1
ATOM 714 N N . THR A 1 92 ? -2.777 8.051 7.136 1.00 91.50 92 THR A N 1
ATOM 715 C CA . THR A 1 92 ? -1.810 8.235 6.051 1.00 91.50 92 THR A CA 1
ATOM 716 C C . THR A 1 92 ? -2.475 8.000 4.708 1.00 91.50 92 THR A C 1
ATOM 718 O O . THR A 1 92 ? -3.122 6.981 4.514 1.00 91.50 92 THR A O 1
ATOM 721 N N . SER A 1 93 ? -2.297 8.926 3.771 1.00 93.56 93 SER A N 1
ATOM 722 C CA . SER A 1 93 ? -2.842 8.830 2.417 1.00 93.56 93 SER A CA 1
ATOM 723 C C . SER A 1 93 ? -1.717 8.784 1.398 1.00 93.56 93 SER A C 1
ATOM 725 O O . SER A 1 93 ? -0.862 9.673 1.376 1.00 93.56 93 SER A O 1
ATOM 727 N N . PHE A 1 94 ? -1.732 7.765 0.548 1.00 95.00 94 PHE A N 1
ATOM 728 C CA . PHE A 1 94 ? -0.817 7.628 -0.575 1.00 95.00 94 PHE A CA 1
ATOM 729 C C . PHE A 1 94 ? -1.581 7.763 -1.891 1.00 95.00 94 PHE A C 1
ATOM 731 O O . PHE A 1 94 ? -2.654 7.196 -2.049 1.00 95.00 94 PHE A O 1
ATOM 738 N N . GLU A 1 95 ? -1.004 8.471 -2.854 1.00 96.31 95 GLU A N 1
ATOM 739 C CA . GLU A 1 95 ? -1.376 8.380 -4.267 1.00 96.31 95 GLU A CA 1
ATOM 740 C C . GLU A 1 95 ? -0.343 7.478 -4.940 1.00 96.31 95 GLU A C 1
ATOM 742 O O . GLU A 1 95 ? 0.840 7.810 -4.955 1.00 96.31 95 GLU A O 1
ATOM 747 N N . LEU A 1 96 ? -0.769 6.329 -5.453 1.00 94.94 96 LEU A N 1
ATOM 748 C CA . LEU A 1 96 ? 0.071 5.377 -6.172 1.00 94.94 96 LEU A CA 1
ATOM 749 C C . LEU A 1 96 ? -0.041 5.633 -7.673 1.00 94.94 96 LEU A C 1
ATOM 751 O O . LEU A 1 96 ? -1.141 5.800 -8.192 1.00 94.94 96 LEU A O 1
ATOM 755 N N . HIS A 1 97 ? 1.096 5.659 -8.363 1.00 94.00 97 HIS A N 1
ATOM 756 C CA . HIS A 1 97 ? 1.185 5.840 -9.812 1.00 94.00 97 HIS A CA 1
ATOM 757 C C . HIS A 1 97 ? 1.411 4.480 -10.459 1.00 94.00 97 HIS A C 1
ATOM 759 O O . HIS A 1 97 ? 2.440 3.842 -10.224 1.00 94.00 97 HIS A O 1
ATOM 765 N N . LEU A 1 98 ? 0.439 4.028 -11.243 1.00 91.50 98 LEU A N 1
ATOM 766 C CA . LEU A 1 98 ? 0.426 2.718 -11.881 1.00 91.50 98 LEU A CA 1
ATOM 767 C C . LEU A 1 98 ? 0.682 2.889 -13.369 1.00 91.50 98 LEU A C 1
ATOM 769 O O . LEU A 1 98 ? -0.001 3.663 -14.034 1.00 91.50 98 LEU A O 1
ATOM 773 N N . PHE A 1 99 ? 1.663 2.167 -13.896 1.0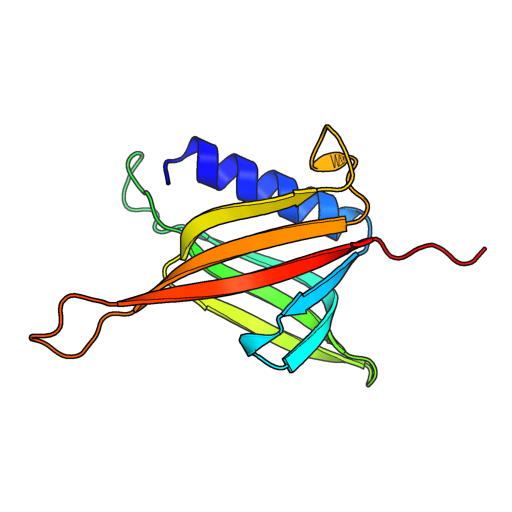0 87.75 99 PHE A N 1
ATOM 774 C CA . PHE A 1 99 ? 1.915 2.175 -15.327 1.00 87.75 99 PHE A CA 1
ATOM 775 C C . PHE A 1 99 ? 1.048 1.134 -16.036 1.00 87.75 99 PHE A C 1
ATOM 777 O O . PHE A 1 99 ? 1.207 -0.079 -15.837 1.00 87.75 99 PHE A O 1
ATOM 784 N N . SER A 1 100 ? 0.164 1.621 -16.901 1.00 79.44 100 SER A N 1
ATOM 785 C CA . SER A 1 100 ? -0.687 0.806 -17.758 1.00 79.44 100 SER A CA 1
ATOM 786 C C . SER A 1 100 ? -0.112 0.807 -19.173 1.00 79.44 100 SER A C 1
ATOM 788 O O . SER A 1 100 ? -0.018 1.840 -19.835 1.00 79.44 100 SER A O 1
ATOM 790 N N . HIS A 1 101 ? 0.290 -0.372 -19.657 1.00 64.38 101 HIS A N 1
ATOM 791 C CA . HIS A 1 101 ? 0.643 -0.528 -21.064 1.00 64.38 101 HIS A CA 1
ATOM 792 C C . HIS A 1 101 ? -0.648 -0.422 -21.885 1.00 64.38 101 HIS A C 1
ATOM 794 O O . HIS A 1 101 ? -1.453 -1.354 -21.912 1.00 64.38 101 HIS A O 1
ATOM 800 N N . GLY A 1 102 ? -0.852 0.726 -22.532 1.00 57.28 102 GLY A N 1
ATOM 801 C CA . GLY A 1 102 ? -1.838 0.865 -23.597 1.00 57.28 102 GLY A CA 1
ATOM 802 C C . GLY A 1 102 ? -1.489 -0.034 -24.788 1.00 57.28 102 GLY A C 1
ATOM 803 O O . GLY A 1 102 ? -0.386 -0.578 -24.883 1.00 57.28 102 GLY A O 1
ATOM 804 N N . LYS A 1 103 ? -2.448 -0.216 -25.703 1.00 49.09 103 LYS A N 1
ATOM 805 C CA . LYS A 1 103 ? -2.249 -0.961 -26.960 1.00 49.09 103 LYS A CA 1
ATOM 806 C C . LYS A 1 103 ? -0.998 -0.456 -27.711 1.00 49.09 103 LYS A C 1
ATOM 808 O O . LYS A 1 103 ? -0.628 0.706 -27.546 1.00 49.09 103 LYS A O 1
ATOM 813 N N . PRO A 1 104 ? -0.371 -1.280 -28.576 1.00 43.53 104 PRO A N 1
ATOM 814 C CA . PRO A 1 104 ? 0.786 -0.851 -29.361 1.00 43.53 104 PRO A CA 1
ATOM 815 C C . PRO A 1 104 ? 0.462 0.434 -30.138 1.00 43.53 104 PRO A C 1
ATOM 817 O O . PRO A 1 104 ? -0.438 0.426 -30.976 1.00 43.53 104 PRO A O 1
ATOM 820 N N . GLY A 1 105 ? 1.166 1.528 -29.830 1.00 56.81 105 GLY A N 1
ATOM 821 C CA . GLY A 1 105 ? 0.961 2.850 -30.436 1.00 56.81 105 GLY A CA 1
ATOM 822 C C . GLY A 1 105 ? 0.479 3.944 -29.477 1.00 56.81 105 GLY A C 1
ATOM 823 O O . GLY A 1 105 ? 0.552 5.113 -29.844 1.00 56.81 105 GLY A O 1
ATOM 824 N N . ASP A 1 106 ? 0.051 3.595 -28.261 1.00 56.47 106 ASP A N 1
ATOM 825 C CA . ASP A 1 106 ? -0.295 4.569 -27.221 1.00 56.47 106 ASP A CA 1
ATOM 826 C C . ASP A 1 106 ? 0.916 4.797 -26.304 1.00 56.47 106 ASP A C 1
ATOM 828 O O . ASP A 1 106 ? 1.514 3.841 -25.798 1.00 56.47 106 ASP A O 1
ATOM 832 N N . ALA A 1 107 ? 1.316 6.053 -26.100 1.00 58.28 107 ALA A N 1
ATOM 833 C CA . ALA A 1 107 ? 2.316 6.377 -25.087 1.00 58.28 107 ALA A CA 1
ATOM 834 C C . ALA A 1 107 ? 1.703 6.009 -23.727 1.00 58.28 107 ALA A C 1
ATOM 836 O O . ALA A 1 107 ? 0.729 6.633 -23.320 1.00 58.28 107 ALA A O 1
ATOM 837 N N . GLY A 1 108 ? 2.204 4.945 -23.086 1.00 62.00 108 GLY A N 1
ATOM 838 C CA . GLY A 1 108 ? 1.566 4.320 -21.918 1.00 62.00 108 GLY A CA 1
ATOM 839 C C . GLY A 1 108 ? 1.042 5.325 -20.886 1.00 62.00 108 GLY A C 1
ATOM 840 O O . GLY A 1 108 ? 1.708 6.315 -20.576 1.00 62.00 108 GLY A O 1
ATOM 841 N N . SER A 1 109 ? -0.160 5.077 -20.363 1.00 80.38 109 SER A N 1
ATOM 842 C CA . SER A 1 109 ? -0.808 5.968 -19.403 1.00 80.38 109 SER A CA 1
ATOM 843 C C . SER A 1 109 ? -0.340 5.675 -17.977 1.00 80.38 109 SER A C 1
ATOM 845 O O . SER A 1 109 ? -0.048 4.534 -17.607 1.00 80.38 109 SER A O 1
ATOM 847 N N . ILE A 1 110 ? -0.264 6.730 -17.165 1.00 87.06 110 ILE A N 1
ATOM 848 C CA . ILE A 1 110 ? -0.042 6.617 -15.723 1.00 87.06 110 ILE A CA 1
ATOM 849 C C . ILE A 1 110 ? -1.387 6.810 -15.034 1.00 87.06 110 ILE A C 1
ATOM 851 O O . ILE A 1 110 ? -1.902 7.928 -14.970 1.00 87.06 110 ILE A O 1
ATOM 855 N N . ASP A 1 111 ? -1.924 5.722 -14.495 1.00 90.75 111 ASP A N 1
ATOM 856 C CA . ASP A 1 111 ? -3.116 5.756 -13.659 1.00 90.75 111 ASP A CA 1
ATOM 857 C C . ASP A 1 111 ? -2.732 6.146 -12.230 1.00 90.75 111 ASP A C 1
ATOM 859 O O . ASP A 1 111 ? -1.630 5.861 -11.750 1.00 90.75 111 ASP A O 1
ATOM 863 N N . LYS A 1 112 ? -3.646 6.816 -11.530 1.00 93.75 112 LYS A N 1
ATOM 864 C CA . LYS A 1 112 ? -3.453 7.241 -10.142 1.00 93.75 112 LYS A CA 1
ATOM 865 C C . LYS A 1 112 ? -4.494 6.577 -9.265 1.00 93.75 112 LYS A C 1
ATOM 867 O O . LYS A 1 112 ? -5.679 6.671 -9.561 1.00 93.75 112 LYS A O 1
ATOM 872 N N . VAL A 1 113 ? -4.044 5.928 -8.197 1.00 95.50 113 VAL A N 1
ATOM 873 C CA . VAL A 1 113 ? -4.922 5.277 -7.221 1.00 95.50 113 VAL A CA 1
ATOM 874 C C . VAL A 1 113 ? -4.620 5.808 -5.836 1.00 95.50 113 VAL A C 1
ATOM 876 O O . VAL A 1 113 ? -3.486 5.716 -5.359 1.00 95.50 113 VAL A O 1
ATOM 879 N N . ARG A 1 114 ? -5.636 6.345 -5.172 1.00 96.19 114 ARG A N 1
ATOM 880 C CA . ARG A 1 114 ? -5.543 6.805 -3.796 1.00 96.19 114 ARG A CA 1
ATOM 881 C C . ARG A 1 114 ? -5.776 5.651 -2.825 1.00 96.19 114 ARG A C 1
ATOM 883 O O . ARG A 1 114 ? -6.754 4.920 -2.909 1.00 96.19 114 ARG A O 1
ATOM 890 N N . VAL A 1 115 ? -4.879 5.517 -1.856 1.00 96.00 115 VAL A N 1
ATOM 891 C CA . VAL A 1 115 ? -4.959 4.528 -0.781 1.00 96.00 115 VAL A CA 1
ATOM 892 C C . VAL A 1 115 ? -4.851 5.256 0.552 1.00 96.00 115 VAL A C 1
ATOM 894 O O . VAL A 1 115 ? -3.784 5.747 0.929 1.00 96.00 115 VAL A O 1
ATOM 897 N N . ASP A 1 116 ? -5.970 5.340 1.264 1.00 95.31 116 ASP A N 1
ATOM 898 C CA . ASP A 1 116 ? -6.058 5.982 2.570 1.00 95.31 116 ASP A CA 1
ATOM 899 C C . ASP A 1 116 ? -6.019 4.926 3.676 1.00 95.31 116 ASP A C 1
ATOM 901 O O . ASP A 1 116 ? -6.935 4.121 3.798 1.00 95.31 116 ASP A O 1
ATOM 905 N N . PHE A 1 117 ? -4.994 4.957 4.520 1.00 94.12 117 PHE A N 1
ATOM 906 C CA . PHE A 1 117 ? -4.889 4.148 5.728 1.00 94.12 117 PHE A CA 1
ATOM 907 C C . PHE A 1 117 ? -5.330 4.957 6.945 1.00 94.12 117 PHE A C 1
ATOM 909 O O . PHE A 1 117 ? -4.874 6.082 7.148 1.00 94.12 117 PHE A O 1
ATOM 916 N N . THR A 1 118 ? -6.170 4.363 7.787 1.00 92.50 118 THR A N 1
ATOM 917 C CA . THR A 1 118 ? -6.594 4.933 9.071 1.00 92.50 118 THR A CA 1
ATOM 918 C C . THR A 1 118 ? -6.428 3.877 10.153 1.00 92.50 118 THR A C 1
ATOM 920 O O . THR A 1 118 ? -6.930 2.764 10.019 1.00 92.50 118 THR A O 1
ATOM 923 N N . LYS A 1 119 ? -5.699 4.198 11.218 1.00 86.75 119 LYS A N 1
ATOM 924 C CA . LYS A 1 119 ? -5.542 3.322 12.378 1.00 86.75 119 LYS A CA 1
ATOM 925 C C . LYS A 1 119 ? -6.914 3.056 13.002 1.00 86.75 119 LYS A C 1
ATOM 927 O O . LYS A 1 119 ? -7.722 3.973 13.118 1.00 86.75 119 LYS A O 1
ATOM 932 N N . GLU A 1 120 ? -7.174 1.813 13.401 1.00 76.94 120 GLU A N 1
ATOM 933 C CA . GLU A 1 120 ? -8.353 1.532 14.222 1.00 76.94 120 GLU A CA 1
ATOM 934 C C . GLU A 1 120 ? -8.150 2.147 15.611 1.00 76.94 120 GLU A C 1
ATOM 936 O O . GLU A 1 120 ? -7.234 1.767 16.349 1.00 76.94 120 GLU A O 1
ATOM 941 N N . ASP A 1 121 ? -9.011 3.092 15.982 1.00 63.84 121 ASP A N 1
ATOM 942 C CA . ASP A 1 121 ? -9.122 3.501 17.374 1.00 63.84 121 ASP A CA 1
ATOM 943 C C . ASP A 1 121 ? -9.686 2.319 18.161 1.00 63.84 121 ASP A C 1
ATOM 945 O O . ASP A 1 121 ? -10.806 1.859 17.921 1.00 63.84 121 ASP A O 1
ATOM 949 N N . LYS A 1 122 ? -8.902 1.805 19.114 1.00 53.69 122 LYS A N 1
ATOM 950 C CA . LYS A 1 122 ? -9.433 0.877 20.109 1.00 53.69 122 LYS A CA 1
ATOM 951 C C . LYS A 1 122 ? -10.486 1.642 20.906 1.00 53.69 122 LYS A C 1
ATOM 953 O O . LYS A 1 122 ? -10.132 2.454 21.758 1.00 53.69 122 LYS A O 1
ATOM 958 N N . LYS A 1 123 ? -11.767 1.382 20.645 1.00 45.75 123 LYS A N 1
ATOM 959 C CA . LYS A 1 123 ? -12.805 1.648 21.643 1.00 45.75 123 LYS A CA 1
ATOM 960 C C . LYS A 1 123 ? -12.506 0.720 22.823 1.00 45.75 123 LYS A C 1
ATOM 962 O O . LYS A 1 123 ? -12.684 -0.491 22.700 1.00 45.75 123 LYS A O 1
ATOM 967 N N . LEU A 1 124 ? -11.908 1.293 23.869 1.00 37.72 124 LEU A N 1
ATOM 968 C CA . LEU A 1 124 ? -11.803 0.703 25.206 1.00 37.72 124 LEU A CA 1
ATOM 969 C C . LEU A 1 124 ? -13.198 0.584 25.821 1.00 37.72 124 LEU A C 1
ATOM 971 O O . LEU A 1 124 ? -13.998 1.526 25.615 1.00 37.72 124 LEU A O 1
#

Radius of gyration: 14.96 Å; chains: 1; bounding box: 39×26×56 Å

Sequence (124 aa):
MDFKDIERFKSAVMSLVSKGCNVNIPEYGIHGRVVGVGYKPYWTGPGDTIIQKFELNIINERGQIIPVKLNNVVGYKLVSSNAERLEDSGKTSFELHLFSHGKPGDAGSIDKVRVDFTKEDKKL

Secondary structure (DSSP, 8-state):
--HHHHHHHHHHHHHHHHT-EEEEEGGGTEEEEEEEEEEEE--S-TT---EEEEEEEEE-TTS-EEEEEEEEEEEEEEEEESSSSGGG-SEEEEEEEEEE-PSTTS--EEEEEEEEEEEPP---

Foldseek 3Di:
DAPVQVVLVVVLVCLLLVLWKWKDWPVVRDTATWDDWDWDFPPPDNGGQWGQWIWTFGQDPVRDTDIDIAGTFNDKDWPDFPDPDSSPGQKTKMWTWGWDDDDPPDPTDTDIIIMIIGRDDPPD